Protein AF-A0A925MVP2-F1 (afdb_monomer_lite)

Structure (mmCIF, N/CA/C/O backbone):
data_AF-A0A925MVP2-F1
#
_entry.id   AF-A0A925MVP2-F1
#
loop_
_atom_site.group_PDB
_atom_site.id
_atom_site.type_symbol
_atom_site.label_atom_id
_atom_site.label_alt_id
_atom_site.label_comp_id
_atom_site.label_asym_id
_atom_site.label_entity_id
_atom_site.label_seq_id
_atom_site.pdbx_PDB_ins_code
_atom_site.Cartn_x
_atom_site.Cartn_y
_atom_site.Cartn_z
_atom_site.occupancy
_atom_site.B_iso_or_equiv
_atom_site.auth_seq_id
_atom_site.auth_comp_id
_atom_site.auth_asym_id
_atom_site.auth_atom_id
_atom_site.pdbx_PDB_model_num
ATOM 1 N N . MET A 1 1 ? 9.983 -5.739 -35.014 1.00 49.22 1 MET A N 1
ATOM 2 C CA . MET A 1 1 ? 10.542 -6.459 -33.848 1.00 49.22 1 MET A CA 1
ATOM 3 C C . MET A 1 1 ? 10.815 -5.424 -32.775 1.00 49.22 1 MET A C 1
ATOM 5 O O . MET A 1 1 ? 11.509 -4.466 -33.093 1.00 49.22 1 MET A O 1
ATOM 9 N N . SER A 1 2 ? 10.240 -5.535 -31.573 1.00 74.62 2 SER A N 1
ATOM 10 C CA . SER A 1 2 ? 10.666 -4.642 -30.489 1.00 74.62 2 SER A CA 1
ATOM 11 C C . SER A 1 2 ? 12.037 -5.106 -30.005 1.00 74.62 2 SER A C 1
ATOM 13 O O . SER A 1 2 ? 12.260 -6.305 -29.835 1.00 74.62 2 SER A O 1
ATOM 15 N N . ALA A 1 3 ? 12.964 -4.170 -29.822 1.00 84.94 3 ALA A N 1
ATOM 16 C CA . ALA A 1 3 ? 14.211 -4.468 -29.134 1.00 84.94 3 ALA A CA 1
ATOM 17 C C . ALA A 1 3 ? 13.904 -4.923 -27.695 1.00 84.94 3 ALA A C 1
ATOM 19 O O . ALA A 1 3 ? 12.899 -4.504 -27.112 1.00 84.94 3 ALA A O 1
ATOM 20 N N . LEU A 1 4 ? 14.750 -5.793 -27.137 1.00 91.50 4 LEU A N 1
ATOM 21 C CA . LEU A 1 4 ? 14.666 -6.156 -25.723 1.00 91.50 4 LEU A CA 1
ATOM 22 C C . LEU A 1 4 ? 14.978 -4.926 -24.867 1.00 91.50 4 LEU A C 1
ATOM 24 O O . LEU A 1 4 ? 15.904 -4.172 -25.166 1.00 91.50 4 LEU A O 1
ATOM 28 N N . LEU A 1 5 ? 14.200 -4.746 -23.805 1.00 95.56 5 LEU A N 1
ATOM 29 C CA . LEU A 1 5 ? 14.353 -3.645 -22.866 1.00 95.56 5 LEU A CA 1
ATOM 30 C C . LEU A 1 5 ? 15.154 -4.111 -21.641 1.00 95.56 5 LEU A C 1
ATOM 32 O O . LEU A 1 5 ? 14.928 -5.234 -21.177 1.00 95.56 5 LEU A O 1
ATOM 36 N N . PRO A 1 6 ? 16.037 -3.278 -21.064 1.00 96.50 6 PRO A N 1
ATOM 37 C CA . PRO A 1 6 ? 16.595 -3.550 -19.746 1.00 96.50 6 PRO A CA 1
ATOM 38 C C . PRO A 1 6 ? 15.481 -3.729 -18.707 1.00 96.50 6 PRO A C 1
ATOM 40 O O . PRO A 1 6 ? 14.507 -2.976 -18.687 1.00 96.50 6 PRO A O 1
ATOM 43 N N . VAL A 1 7 ? 15.638 -4.701 -17.804 1.00 96.31 7 VAL A N 1
ATOM 44 C CA . VAL A 1 7 ? 14.608 -5.053 -16.807 1.00 96.31 7 VAL A CA 1
ATOM 45 C C . 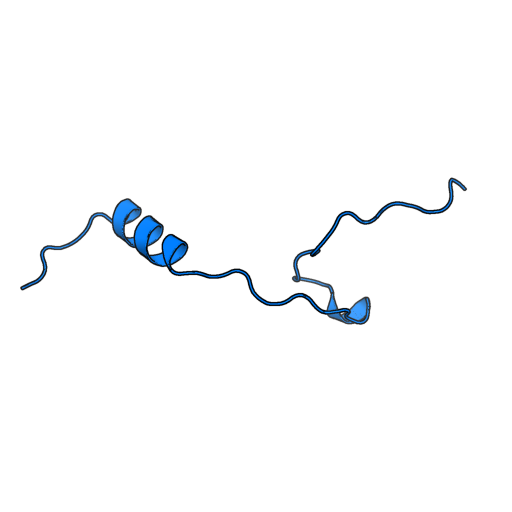VAL A 1 7 ? 14.204 -3.854 -15.947 1.00 96.31 7 VAL A C 1
ATOM 47 O O . VAL A 1 7 ? 13.017 -3.648 -15.716 1.00 96.31 7 VAL A O 1
ATOM 50 N N . ALA A 1 8 ? 15.168 -3.029 -15.529 1.00 97.62 8 ALA A N 1
ATOM 51 C CA . ALA A 1 8 ? 14.895 -1.842 -14.718 1.00 97.62 8 ALA A CA 1
ATOM 52 C C . ALA A 1 8 ? 13.984 -0.838 -15.446 1.00 97.62 8 ALA A C 1
ATOM 54 O O . ALA A 1 8 ? 13.069 -0.273 -14.852 1.00 97.62 8 ALA A O 1
ATOM 55 N N . GLU A 1 9 ? 14.192 -0.656 -16.751 1.00 97.12 9 GLU A N 1
ATOM 56 C CA . GLU A 1 9 ? 13.374 0.238 -17.565 1.00 97.12 9 GLU A CA 1
ATOM 57 C C . GLU A 1 9 ? 11.981 -0.356 -17.819 1.00 97.12 9 GLU A C 1
ATOM 59 O O . GLU A 1 9 ? 10.982 0.359 -17.751 1.00 97.12 9 GLU A O 1
ATOM 64 N N . ALA A 1 10 ? 11.888 -1.671 -18.036 1.00 96.50 10 ALA A N 1
ATOM 65 C CA . ALA A 1 10 ? 10.604 -2.363 -18.144 1.00 96.50 10 ALA A CA 1
ATOM 66 C C . ALA A 1 10 ? 9.780 -2.235 -16.856 1.00 96.50 10 ALA A C 1
ATOM 68 O O . ALA A 1 10 ? 8.593 -1.915 -16.910 1.00 96.50 10 ALA A O 1
ATOM 69 N N . GLN A 1 11 ? 10.418 -2.436 -15.702 1.00 97.50 11 GLN A N 1
ATOM 70 C CA . GLN A 1 11 ? 9.773 -2.335 -14.400 1.00 97.50 11 GLN A CA 1
ATOM 71 C C . GLN A 1 11 ? 9.297 -0.909 -14.118 1.00 97.50 11 GLN A C 1
ATOM 73 O O . GLN A 1 11 ? 8.157 -0.727 -13.703 1.00 97.50 11 GLN A O 1
ATOM 78 N N . ALA A 1 12 ? 10.130 0.101 -14.389 1.00 97.50 12 ALA A N 1
ATOM 79 C CA . ALA A 1 12 ? 9.753 1.499 -14.207 1.00 97.50 12 ALA A CA 1
ATOM 80 C C . ALA A 1 12 ? 8.529 1.870 -15.054 1.00 97.50 12 ALA A C 1
ATOM 82 O O . ALA A 1 12 ? 7.590 2.477 -14.547 1.00 97.50 12 ALA A O 1
ATOM 83 N N . ARG A 1 13 ? 8.504 1.448 -16.325 1.00 96.19 13 ARG A N 1
ATOM 84 C CA . ARG A 1 13 ? 7.358 1.672 -17.216 1.00 96.19 13 ARG A CA 1
ATOM 85 C C . ARG A 1 13 ? 6.100 0.971 -16.712 1.00 96.19 13 ARG A C 1
ATOM 87 O O . ARG A 1 13 ? 5.038 1.574 -16.733 1.00 96.19 13 ARG A O 1
ATOM 94 N N . LEU A 1 14 ? 6.215 -0.275 -16.255 1.00 96.12 14 LEU A N 1
ATOM 95 C CA . LEU A 1 14 ? 5.074 -1.032 -15.744 1.00 96.12 14 LEU A CA 1
ATOM 96 C C . LEU A 1 14 ? 4.494 -0.394 -14.478 1.00 96.12 14 LEU A C 1
ATOM 98 O O . LEU A 1 14 ? 3.285 -0.219 -14.388 1.00 96.12 14 LEU A O 1
ATOM 102 N N . LEU A 1 15 ? 5.347 -0.008 -13.528 1.00 96.25 15 LEU A N 1
ATOM 103 C CA . LEU A 1 15 ? 4.909 0.649 -12.295 1.00 96.25 15 LEU A CA 1
ATOM 104 C C . LEU A 1 15 ? 4.302 2.030 -12.567 1.00 96.25 15 LEU A C 1
ATOM 106 O O . LEU A 1 15 ? 3.332 2.393 -11.914 1.00 96.25 15 LEU A O 1
ATOM 110 N N . ALA A 1 16 ? 4.819 2.769 -13.553 1.00 97.12 16 ALA A N 1
ATOM 111 C CA . ALA A 1 16 ? 4.282 4.072 -13.947 1.00 97.12 16 ALA A CA 1
ATOM 112 C C . ALA A 1 16 ? 2.874 4.007 -14.568 1.00 97.12 16 ALA A C 1
ATOM 114 O O . ALA A 1 16 ? 2.198 5.028 -14.628 1.00 97.12 16 ALA A O 1
ATOM 115 N N . LEU A 1 17 ? 2.437 2.832 -15.034 1.00 97.12 17 LEU A N 1
ATOM 116 C CA . LEU A 1 17 ? 1.069 2.609 -15.513 1.00 97.12 17 LEU A CA 1
ATOM 117 C C . LEU A 1 17 ? 0.093 2.257 -14.383 1.00 97.12 17 LEU A C 1
ATOM 119 O O . LEU A 1 17 ? -1.111 2.221 -14.617 1.00 97.12 17 LEU A O 1
ATOM 123 N N . GLY A 1 18 ? 0.597 1.940 -13.188 1.00 95.50 18 GLY A N 1
ATOM 124 C CA . GLY A 1 18 ? -0.236 1.612 -12.041 1.00 95.50 18 GLY A CA 1
ATOM 125 C C . GLY A 1 18 ? -0.856 2.870 -11.445 1.00 95.50 18 GLY A C 1
ATOM 126 O O . GLY A 1 18 ? -0.142 3.778 -11.024 1.00 95.50 18 GLY A O 1
ATOM 127 N N . GLU A 1 19 ? -2.179 2.900 -11.367 1.00 95.06 19 GLU A N 1
ATOM 128 C CA . GLU A 1 19 ? -2.908 3.911 -10.604 1.00 95.06 19 GLU A CA 1
ATOM 129 C C . GLU A 1 19 ? -3.153 3.403 -9.172 1.00 95.06 19 GLU A C 1
ATOM 131 O O . GLU A 1 19 ? -3.325 2.193 -8.969 1.00 95.06 19 GLU A O 1
ATOM 136 N N . PRO A 1 20 ? -3.154 4.287 -8.156 1.00 92.38 20 PRO A N 1
ATOM 137 C CA . PRO A 1 20 ? -3.587 3.916 -6.815 1.00 92.38 20 PRO A CA 1
ATOM 138 C C . PRO A 1 20 ? -5.007 3.341 -6.837 1.00 92.38 20 PRO A C 1
ATOM 140 O O . PRO A 1 20 ?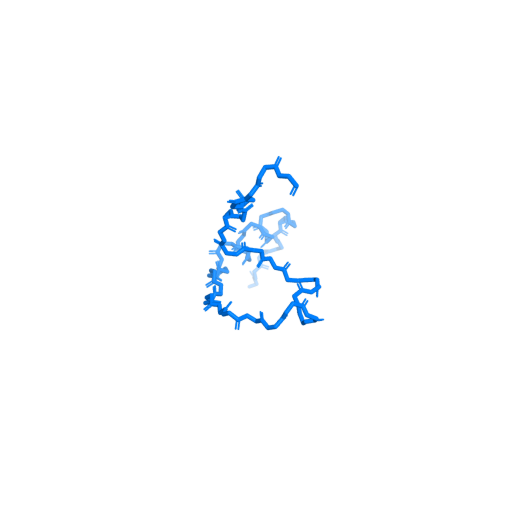 -5.882 3.859 -7.526 1.00 92.38 20 PRO A O 1
ATOM 143 N N . VAL A 1 21 ? -5.240 2.279 -6.067 1.00 93.81 21 VAL A N 1
ATOM 144 C CA . VAL A 1 21 ? -6.588 1.727 -5.887 1.00 93.81 21 VAL A CA 1
ATOM 145 C C . VAL A 1 21 ? -7.413 2.606 -4.948 1.00 93.81 21 VAL A C 1
ATOM 147 O O . VAL A 1 21 ? -6.863 3.274 -4.070 1.00 93.81 21 VAL A O 1
ATOM 150 N N . GLU A 1 22 ? -8.735 2.572 -5.117 1.00 95.31 22 GLU A N 1
ATOM 151 C CA . GLU A 1 22 ? -9.671 3.273 -4.237 1.00 95.31 22 GLU A CA 1
ATOM 152 C C . GLU A 1 22 ? -9.538 2.827 -2.777 1.00 95.31 22 GLU A C 1
ATOM 154 O O . GLU A 1 22 ? -9.174 1.690 -2.463 1.00 95.3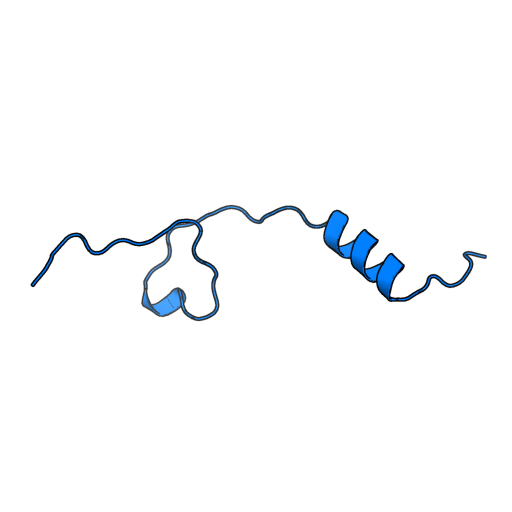1 22 GLU A O 1
ATOM 159 N N . THR A 1 23 ? -9.866 3.745 -1.872 1.00 97.50 23 THR A N 1
ATOM 160 C CA . THR A 1 23 ? -9.827 3.491 -0.428 1.00 97.50 23 THR A CA 1
ATOM 161 C C . THR A 1 23 ? -11.163 2.951 0.070 1.00 97.50 23 THR A C 1
ATOM 163 O O . THR A 1 23 ? -12.223 3.350 -0.408 1.00 97.50 23 THR A O 1
ATOM 166 N N . GLU A 1 24 ? -11.128 2.077 1.075 1.00 96.62 24 GLU A N 1
ATOM 167 C CA . GLU A 1 24 ? -12.335 1.569 1.726 1.00 96.62 24 GLU A CA 1
ATOM 168 C C . GLU A 1 24 ? -12.132 1.375 3.230 1.00 96.62 24 GLU A C 1
ATOM 170 O O . GLU A 1 24 ? -11.015 1.203 3.719 1.00 96.62 24 GLU A O 1
ATOM 175 N N . THR A 1 25 ? -13.237 1.382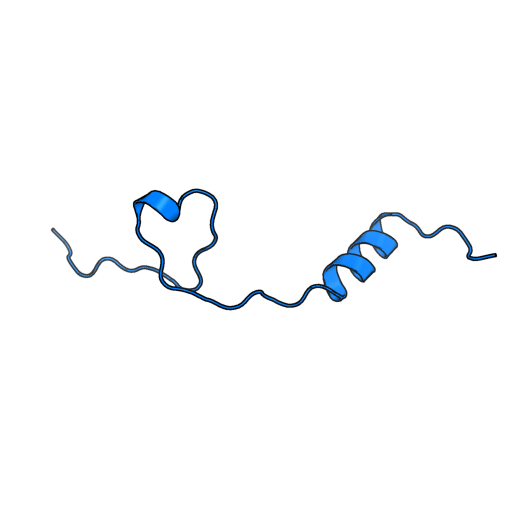 3.977 1.00 96.75 25 THR A N 1
ATOM 176 C CA . THR A 1 25 ? -13.234 0.985 5.388 1.00 96.75 25 THR A CA 1
ATOM 177 C C . THR A 1 25 ? -13.475 -0.514 5.477 1.00 96.75 25 THR A C 1
ATOM 179 O O . THR A 1 25 ? -14.502 -1.001 5.012 1.00 96.75 25 THR A O 1
ATOM 182 N N . ALA A 1 26 ? -12.560 -1.234 6.120 1.00 95.69 26 ALA A N 1
ATOM 183 C CA . ALA A 1 26 ? -12.661 -2.676 6.312 1.00 95.69 26 ALA A CA 1
ATOM 184 C C . ALA A 1 26 ? -12.763 -3.041 7.806 1.00 95.69 26 ALA A C 1
ATOM 186 O O . ALA A 1 26 ? -12.216 -2.327 8.656 1.00 95.69 26 ALA A O 1
ATOM 187 N N . PRO A 1 27 ? -13.414 -4.167 8.156 1.00 97.81 27 PRO A N 1
ATOM 188 C CA . PRO A 1 27 ? -13.306 -4.754 9.486 1.00 97.81 27 PRO A CA 1
ATOM 189 C C . PRO A 1 27 ? -11.845 -5.058 9.847 1.00 97.81 27 PRO A C 1
ATOM 191 O O . PRO A 1 27 ? -11.068 -5.512 9.009 1.00 97.81 27 PRO A O 1
ATOM 194 N N . LEU A 1 28 ? -11.471 -4.887 11.120 1.00 95.88 28 LEU A N 1
ATOM 195 C CA . LEU A 1 28 ? -10.078 -5.062 11.564 1.00 95.88 28 LEU A CA 1
ATOM 196 C C . LEU A 1 28 ? -9.523 -6.467 11.272 1.00 95.88 28 LEU A C 1
ATOM 198 O O . LEU A 1 28 ? -8.349 -6.615 10.946 1.00 95.88 28 LEU A O 1
ATOM 202 N N . VAL A 1 29 ? -10.372 -7.492 11.353 1.00 97.50 29 VAL A N 1
ATOM 203 C CA . VAL A 1 29 ? -9.991 -8.885 11.072 1.00 97.50 29 VAL A CA 1
ATOM 204 C C . VAL A 1 29 ? -9.616 -9.123 9.603 1.00 97.50 29 VAL A C 1
ATOM 206 O O . VAL A 1 29 ? -8.874 -10.056 9.316 1.00 97.50 29 VAL A O 1
ATOM 209 N N . GLU A 1 30 ? -10.068 -8.265 8.685 1.00 97.38 30 GLU A N 1
ATOM 210 C CA . GLU A 1 30 ? -9.779 -8.335 7.244 1.00 97.38 30 GLU A CA 1
ATOM 211 C C . GLU A 1 30 ? -8.641 -7.396 6.813 1.00 97.38 30 GLU A C 1
ATOM 213 O O . GLU A 1 30 ? -8.219 -7.414 5.654 1.00 97.38 30 GLU A O 1
ATOM 218 N N . ALA A 1 31 ? -8.137 -6.563 7.729 1.00 96.62 31 ALA A N 1
ATOM 219 C CA . ALA A 1 31 ? -7.128 -5.554 7.424 1.00 96.62 31 ALA A CA 1
ATOM 220 C C . ALA A 1 31 ? -5.706 -6.133 7.274 1.00 96.62 31 ALA A C 1
ATOM 222 O O . ALA A 1 31 ? -4.830 -5.476 6.711 1.00 96.62 31 ALA A O 1
ATOM 223 N N . ALA A 1 32 ? -5.450 -7.353 7.759 1.00 97.00 32 ALA A N 1
ATOM 224 C CA . ALA A 1 32 ? -4.133 -7.980 7.679 1.00 97.00 32 ALA A CA 1
ATOM 225 C C . ALA A 1 32 ? -3.681 -8.161 6.215 1.00 97.00 32 ALA A C 1
ATOM 227 O O . ALA A 1 32 ? -4.391 -8.746 5.402 1.00 97.00 32 ALA A O 1
ATOM 228 N N . GLY A 1 33 ? -2.485 -7.662 5.885 1.00 95.75 33 G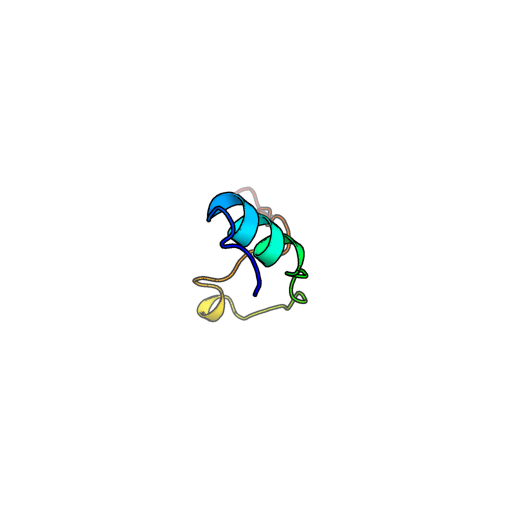LY A N 1
ATOM 229 C CA . GLY A 1 33 ? -1.934 -7.701 4.524 1.00 95.75 33 GLY A CA 1
ATOM 230 C C . GLY A 1 33 ? -2.386 -6.557 3.607 1.00 95.75 33 GLY A C 1
ATOM 231 O O . GLY A 1 33 ? -1.922 -6.489 2.469 1.00 95.75 33 GLY A O 1
ATOM 232 N N . ARG A 1 34 ? -3.247 -5.647 4.084 1.00 95.75 34 ARG A N 1
ATOM 233 C CA . ARG A 1 34 ? -3.626 -4.415 3.376 1.00 95.75 34 ARG A CA 1
ATOM 234 C C . ARG A 1 34 ? -2.741 -3.236 3.786 1.00 95.75 34 ARG A C 1
ATOM 236 O O . ARG A 1 34 ? -2.033 -3.288 4.791 1.00 95.75 34 ARG A O 1
ATOM 243 N N . TRP A 1 35 ? -2.814 -2.158 3.010 1.00 96.12 35 TRP A N 1
ATOM 244 C CA . TRP A 1 35 ? -2.141 -0.891 3.296 1.00 96.12 35 TRP A CA 1
ATOM 245 C C . TRP A 1 35 ? -3.115 0.097 3.938 1.00 96.12 35 TRP A C 1
ATOM 247 O O . TRP A 1 35 ? -4.284 0.149 3.558 1.00 96.12 35 TRP A O 1
ATOM 257 N N . LEU A 1 36 ? -2.636 0.882 4.907 1.00 96.56 36 LEU A N 1
ATOM 258 C CA . LEU A 1 36 ? -3.411 1.991 5.460 1.00 96.56 36 LEU A CA 1
ATOM 259 C C . LEU A 1 36 ? -3.490 3.126 4.437 1.00 96.56 36 LEU A C 1
ATOM 261 O O . LEU A 1 36 ? -2.477 3.513 3.860 1.00 96.56 36 LEU A O 1
ATOM 265 N N . ALA A 1 37 ? -4.692 3.667 4.255 1.00 97.19 37 ALA A N 1
ATOM 266 C CA . ALA A 1 37 ? -4.917 4.838 3.414 1.00 97.19 37 ALA A CA 1
ATOM 267 C C . ALA A 1 37 ? -4.477 6.150 4.093 1.00 97.19 37 ALA A C 1
ATOM 269 O O . ALA A 1 37 ? -4.189 7.129 3.410 1.00 97.19 37 ALA A O 1
ATOM 270 N N . GLU A 1 38 ? -4.417 6.172 5.428 1.00 96.38 38 GLU A N 1
ATOM 271 C CA . GLU A 1 38 ? -4.051 7.341 6.231 1.00 96.38 38 GLU A CA 1
ATOM 272 C C . GLU A 1 38 ? -3.397 6.946 7.566 1.00 96.38 38 GLU A C 1
ATOM 274 O O . GLU A 1 38 ? -3.494 5.802 8.021 1.00 96.38 38 GLU A O 1
ATOM 279 N N . ASP A 1 39 ? -2.740 7.912 8.212 1.00 97.38 39 ASP A N 1
ATOM 280 C CA . ASP A 1 39 ? -2.152 7.742 9.542 1.00 97.38 39 ASP A CA 1
ATOM 281 C C . ASP A 1 39 ? -3.221 7.426 10.598 1.00 97.38 39 ASP A C 1
ATOM 283 O O . ASP A 1 39 ? -4.189 8.166 10.777 1.00 97.38 39 ASP A O 1
ATOM 287 N N . VAL A 1 40 ? -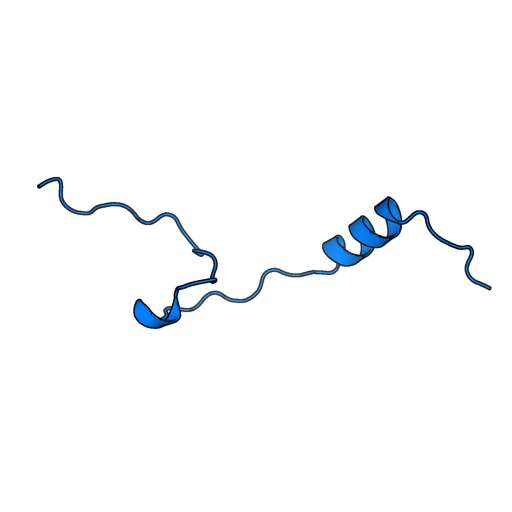2.979 6.402 11.419 1.00 94.75 40 VAL A N 1
ATOM 288 C CA . VAL A 1 40 ? -3.839 6.075 12.564 1.00 94.75 40 VAL A CA 1
ATOM 289 C C . VAL A 1 40 ? -3.191 6.565 13.854 1.00 94.75 40 VAL A C 1
ATOM 291 O O . VAL A 1 40 ? -2.100 6.136 14.226 1.00 94.75 40 VAL A O 1
ATOM 294 N N . ARG A 1 41 ? -3.879 7.457 14.575 1.00 95.94 41 ARG A N 1
ATOM 295 C CA . ARG A 1 41 ? -3.387 8.036 15.836 1.00 95.94 41 ARG A CA 1
ATOM 296 C C . ARG A 1 41 ? -4.178 7.532 17.032 1.00 95.94 41 ARG A C 1
ATOM 298 O O . ARG A 1 41 ? -5.408 7.469 17.005 1.00 95.94 41 ARG A O 1
ATOM 305 N N . ALA A 1 42 ? -3.469 7.243 18.121 1.00 96.00 42 ALA A N 1
ATOM 306 C CA . ALA A 1 42 ? -4.102 6.963 19.399 1.00 96.00 42 ALA A CA 1
ATOM 307 C C . ALA A 1 42 ? -4.917 8.183 19.850 1.00 96.00 42 ALA A C 1
ATOM 309 O O . ALA A 1 42 ? -4.420 9.306 19.906 1.00 96.00 42 ALA A O 1
ATOM 310 N N . ARG A 1 43 ? -6.188 7.956 20.181 1.00 95.38 43 ARG A N 1
ATOM 311 C CA . ARG A 1 43 ? -7.087 9.004 20.693 1.00 95.38 43 ARG A CA 1
ATOM 312 C C . ARG A 1 43 ? -7.056 9.113 22.217 1.00 95.38 43 ARG A C 1
ATOM 314 O O . ARG A 1 43 ? -7.742 9.955 22.788 1.00 95.38 43 ARG A O 1
ATOM 321 N N . ARG A 1 44 ? -6.315 8.218 22.870 1.00 94.31 44 ARG A N 1
ATOM 322 C CA . ARG A 1 44 ? -6.163 8.116 24.320 1.00 94.31 44 ARG A CA 1
ATOM 323 C C . ARG A 1 44 ? -4.691 7.937 24.657 1.00 94.31 44 ARG A C 1
ATOM 325 O O . ARG A 1 44 ? -3.923 7.445 23.836 1.00 94.31 44 ARG A O 1
ATOM 332 N N . THR A 1 45 ? -4.335 8.341 25.866 1.00 93.06 45 THR A N 1
ATOM 333 C CA . THR A 1 45 ? -2.960 8.350 26.380 1.00 93.06 45 THR A CA 1
ATOM 334 C C . THR A 1 45 ? -2.772 7.404 27.570 1.00 93.06 45 THR A C 1
ATOM 336 O O . THR A 1 45 ? -1.798 7.557 28.302 1.00 93.06 45 THR A O 1
ATOM 339 N N . GLN A 1 46 ? -3.719 6.489 27.810 1.00 68.38 46 GLN A N 1
ATOM 340 C CA . GLN A 1 46 ? -3.753 5.587 28.965 1.00 68.38 46 GLN A CA 1
ATOM 341 C C . GLN A 1 46 ? -4.075 4.165 28.524 1.00 68.38 46 GLN A C 1
ATOM 343 O O . GLN A 1 46 ? -4.971 4.027 27.656 1.00 68.38 46 GLN A O 1
#

Foldseek 3Di:
DDDDDDPVVVVVVVVVPDDDDDDDDDDPVPCPPHDDPDDDDDPDDD

Secondary structure (DSSP, 8-state):
-PPPPPHHHHHHHHHHTPPPPPP----GGG-TTPPPSS----S---

Radius of gyration: 18.78 Å; chains: 1; bounding box: 30×18×63 Å

Sequence (46 aa):
MSALLPVAEAQARLLALGEPVETETAPLVEAAGRWLAEDVRARRTQ

pLDDT: mean 93.73, std 8.56, range [49.22, 97.81]